Protein AF-A0A969SU33-F1 (afdb_monomer_lite)

Sequence (98 aa):
MISQICVLIFGYARVGKDYKLCDEIRNYLDTHLVFVFDAPHGQEVYYLTDSYFKWKSKIEQLRGLIFTNRKFVEYRIKEDIRISAIFEGWLVTTKNSK

Secondary structure (DSSP, 8-state):
-HHHHHHHHHHHHHHTT-HHHHHHHHHHHHHTTEEEEEETTEEEEEE--GGGGTTHHHHHHHHT----HHHHHHHHHHHHHHHHHHHHHHHHHHHHT-

Structure (mmCIF, N/CA/C/O backbone):
data_AF-A0A969SU33-F1
#
_entry.id   AF-A0A969SU33-F1
#
loop_
_atom_site.group_PDB
_atom_site.id
_atom_site.type_symbol
_atom_site.label_atom_id
_atom_site.label_alt_id
_atom_site.label_comp_id
_atom_site.label_asym_id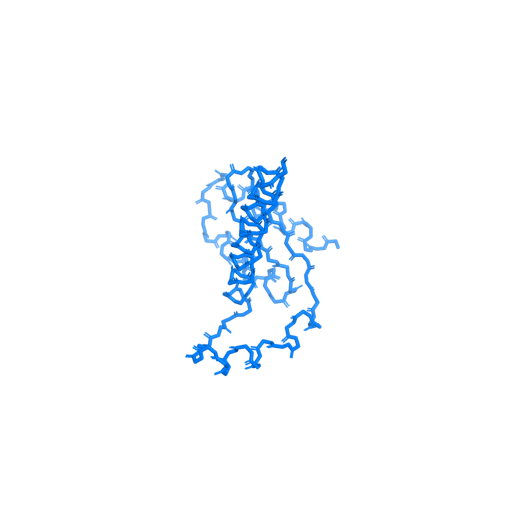
_atom_site.label_entity_id
_atom_site.label_seq_id
_atom_site.pdbx_PDB_ins_code
_atom_site.Cartn_x
_atom_site.Cartn_y
_atom_site.Cartn_z
_atom_site.occupancy
_atom_site.B_iso_or_equiv
_atom_site.auth_seq_id
_atom_site.auth_comp_id
_atom_site.auth_asym_id
_atom_site.auth_atom_id
_atom_site.pdbx_PDB_model_num
ATOM 1 N N . MET A 1 1 ? 10.279 -15.211 -3.943 1.00 63.59 1 MET A N 1
ATOM 2 C CA . MET A 1 1 ? 11.592 -14.867 -4.538 1.00 63.59 1 MET A CA 1
ATOM 3 C C . MET A 1 1 ? 11.484 -13.777 -5.601 1.00 63.59 1 MET A C 1
ATOM 5 O O . MET A 1 1 ? 12.149 -12.767 -5.441 1.00 63.59 1 MET A O 1
ATOM 9 N N . ILE A 1 2 ? 10.625 -13.902 -6.625 1.00 76.56 2 ILE A N 1
ATOM 10 C CA . ILE A 1 2 ? 10.535 -12.903 -7.715 1.00 76.56 2 ILE A CA 1
ATOM 11 C C . ILE A 1 2 ? 10.155 -11.499 -7.205 1.00 76.56 2 ILE A C 1
ATOM 13 O O . ILE A 1 2 ? 10.841 -10.535 -7.521 1.00 76.56 2 ILE A O 1
ATOM 17 N N . SER A 1 3 ? 9.146 -11.373 -6.336 1.00 80.12 3 SER A N 1
ATOM 18 C CA . SER A 1 3 ? 8.711 -10.059 -5.829 1.00 80.12 3 SER A CA 1
ATOM 19 C C . SER A 1 3 ? 9.791 -9.319 -5.027 1.00 80.12 3 SER A C 1
ATOM 21 O O . SER A 1 3 ? 9.870 -8.100 -5.098 1.00 80.12 3 SER A O 1
ATOM 23 N N . GLN A 1 4 ? 10.664 -10.039 -4.315 1.00 81.62 4 GLN A N 1
ATOM 24 C CA . GLN A 1 4 ? 11.790 -9.437 -3.583 1.00 81.62 4 GLN A CA 1
ATOM 25 C C . GLN A 1 4 ? 12.856 -8.883 -4.537 1.00 81.62 4 GLN A C 1
ATOM 27 O O . GLN A 1 4 ? 13.385 -7.800 -4.305 1.00 81.62 4 GLN A O 1
ATOM 32 N N . ILE A 1 5 ? 13.133 -9.593 -5.636 1.00 83.12 5 ILE A N 1
ATOM 33 C CA . ILE A 1 5 ? 14.040 -9.117 -6.688 1.00 83.12 5 ILE A CA 1
ATOM 34 C C . ILE A 1 5 ? 13.456 -7.864 -7.350 1.00 83.12 5 ILE A C 1
ATOM 36 O O . ILE A 1 5 ? 14.163 -6.880 -7.531 1.00 83.12 5 ILE A O 1
ATOM 40 N N . CYS A 1 6 ? 12.155 -7.855 -7.648 1.00 83.88 6 CYS A N 1
ATOM 41 C CA . CYS A 1 6 ? 11.476 -6.690 -8.214 1.00 83.88 6 CYS A CA 1
ATOM 42 C C . CYS A 1 6 ? 11.549 -5.461 -7.294 1.00 83.88 6 CYS A C 1
ATOM 44 O O . CYS A 1 6 ? 11.827 -4.368 -7.775 1.00 83.88 6 CYS A O 1
ATOM 46 N N . VAL A 1 7 ? 11.366 -5.626 -5.980 1.00 84.94 7 VAL A N 1
ATOM 47 C CA . VAL A 1 7 ? 11.535 -4.536 -4.999 1.00 84.94 7 VAL A CA 1
ATOM 48 C C . VAL A 1 7 ? 12.961 -3.976 -5.028 1.00 84.94 7 VAL A C 1
ATOM 50 O O . VAL A 1 7 ? 13.154 -2.763 -5.026 1.00 84.94 7 VAL A O 1
ATOM 53 N N . LEU A 1 8 ? 13.966 -4.847 -5.110 1.00 85.94 8 LEU A N 1
ATOM 54 C CA . LEU A 1 8 ? 15.370 -4.443 -5.179 1.00 85.94 8 LEU A CA 1
ATOM 55 C C . LEU A 1 8 ? 15.679 -3.676 -6.479 1.00 85.94 8 LEU A C 1
ATOM 57 O O . LEU A 1 8 ? 16.285 -2.606 -6.437 1.00 85.94 8 LEU A O 1
ATOM 61 N N . ILE A 1 9 ? 15.201 -4.167 -7.627 1.00 86.12 9 ILE A N 1
ATOM 62 C CA . ILE A 1 9 ? 15.347 -3.483 -8.924 1.00 86.12 9 ILE A CA 1
ATOM 63 C C . ILE A 1 9 ? 14.603 -2.140 -8.919 1.00 86.12 9 ILE A C 1
ATOM 65 O O . ILE A 1 9 ? 15.128 -1.161 -9.443 1.00 86.12 9 ILE A O 1
ATOM 69 N N . PHE A 1 10 ? 13.428 -2.055 -8.287 1.00 85.69 10 PHE A N 1
ATOM 70 C CA . PHE A 1 10 ? 12.690 -0.799 -8.129 1.00 85.69 10 PHE A CA 1
ATOM 71 C C . PHE A 1 10 ? 13.519 0.260 -7.391 1.00 85.69 10 PHE A C 1
ATOM 73 O O . PHE A 1 10 ? 13.569 1.412 -7.824 1.00 85.69 10 PHE A O 1
ATOM 80 N N . GLY A 1 11 ? 14.216 -0.131 -6.320 1.00 84.44 11 GLY A N 1
ATOM 81 C CA . GLY A 1 11 ? 15.136 0.748 -5.596 1.00 84.44 11 GLY A CA 1
ATOM 82 C C . GLY A 1 11 ? 16.256 1.289 -6.492 1.00 84.44 11 GLY A C 1
ATOM 83 O O . GLY A 1 11 ? 16.480 2.500 -6.543 1.00 84.44 11 GLY A O 1
ATOM 84 N N . TYR A 1 12 ? 16.909 0.421 -7.272 1.00 88.81 12 TYR A N 1
ATOM 85 C CA . TYR A 1 12 ? 17.951 0.843 -8.217 1.00 88.81 12 TYR A CA 1
ATOM 86 C C . TYR A 1 12 ? 17.417 1.740 -9.338 1.00 88.81 12 TYR A C 1
ATOM 88 O O . TYR A 1 12 ? 18.031 2.762 -9.647 1.00 88.81 12 TYR A O 1
ATOM 96 N N . ALA A 1 13 ? 16.259 1.406 -9.912 1.00 86.50 13 ALA A N 1
ATOM 97 C CA . ALA A 1 13 ? 15.609 2.203 -10.949 1.00 86.50 13 ALA A CA 1
ATOM 98 C C . ALA A 1 13 ? 15.245 3.605 -10.436 1.00 86.50 13 ALA A C 1
ATOM 100 O O . ALA A 1 13 ? 15.443 4.597 -11.139 1.00 86.50 13 ALA A O 1
ATOM 101 N N . ARG A 1 14 ? 14.792 3.716 -9.178 1.00 85.62 14 ARG A N 1
ATOM 102 C CA . ARG A 1 14 ? 14.511 5.005 -8.533 1.00 85.62 14 ARG A CA 1
ATOM 103 C C . ARG A 1 14 ? 15.760 5.865 -8.386 1.00 85.62 14 ARG A C 1
ATOM 105 O O . ARG A 1 14 ? 15.711 7.042 -8.741 1.00 85.62 14 ARG A O 1
ATOM 112 N N . VAL A 1 15 ? 16.865 5.290 -7.909 1.00 87.44 15 VAL A N 1
ATOM 113 C CA . VAL A 1 15 ? 18.157 5.994 -7.795 1.00 87.44 15 VAL A CA 1
ATOM 114 C C . VAL A 1 15 ? 18.660 6.433 -9.172 1.00 87.44 15 VAL A C 1
ATOM 116 O O . VAL A 1 15 ? 19.097 7.571 -9.336 1.00 87.44 15 VAL A O 1
ATOM 119 N N . GLY A 1 16 ? 18.521 5.567 -10.178 1.00 89.19 16 GLY A N 1
ATOM 120 C CA . GLY A 1 16 ? 18.845 5.858 -11.575 1.00 89.19 16 GLY A CA 1
ATOM 121 C C . GLY A 1 16 ? 17.875 6.816 -12.278 1.00 89.19 16 GLY A C 1
ATOM 122 O O . GLY A 1 16 ? 18.106 7.152 -13.436 1.00 89.19 16 GLY A O 1
ATOM 123 N N . LYS A 1 17 ? 16.810 7.272 -11.599 1.00 90.50 17 LYS A N 1
ATOM 124 C CA . LYS A 1 17 ? 15.731 8.119 -12.144 1.00 90.50 17 LYS A CA 1
ATOM 125 C C . LYS A 1 17 ? 15.021 7.525 -13.368 1.00 90.50 17 LYS A C 1
ATOM 127 O O . LYS A 1 17 ? 14.400 8.257 -14.136 1.00 90.50 17 LYS A O 1
ATOM 132 N N . ASP A 1 18 ? 15.050 6.204 -13.522 1.00 92.50 18 ASP A N 1
ATOM 133 C CA . ASP A 1 18 ? 14.280 5.506 -14.549 1.00 92.50 18 ASP A CA 1
ATOM 134 C C . ASP A 1 18 ? 12.837 5.320 -14.070 1.00 92.50 18 ASP A C 1
ATOM 136 O O . ASP A 1 18 ? 12.430 4.277 -13.552 1.00 92.50 18 ASP A O 1
ATOM 140 N N . TYR A 1 19 ? 12.053 6.390 -14.189 1.00 89.81 19 TYR A N 1
ATOM 141 C CA . TYR A 1 19 ? 10.672 6.403 -13.718 1.00 89.81 19 TYR A CA 1
ATOM 142 C C . TYR A 1 19 ? 9.766 5.458 -14.506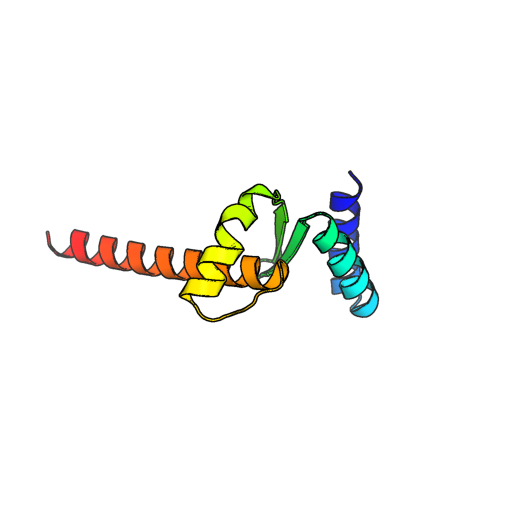 1.00 89.81 19 TYR A C 1
ATOM 144 O O . TYR A 1 19 ? 8.813 4.931 -13.935 1.00 89.81 19 TYR A O 1
ATOM 152 N N . LYS A 1 20 ? 10.087 5.186 -15.775 1.00 93.75 20 LYS A N 1
ATOM 153 C CA . LYS A 1 20 ? 9.310 4.259 -16.596 1.00 93.75 20 LYS A CA 1
ATOM 154 C C . LYS A 1 20 ? 9.455 2.833 -16.072 1.00 93.75 20 LYS A C 1
ATOM 156 O O . LYS A 1 20 ? 8.448 2.184 -15.801 1.00 93.75 20 LYS A O 1
ATOM 161 N N . LEU A 1 21 ? 10.691 2.386 -15.842 1.00 91.25 21 LEU A N 1
ATOM 162 C CA . LEU A 1 21 ? 10.951 1.074 -15.251 1.00 91.25 21 LEU A CA 1
ATOM 163 C C . LEU A 1 21 ? 10.355 0.967 -13.840 1.00 91.25 21 LEU A C 1
ATOM 165 O O . LEU A 1 21 ? 9.798 -0.067 -13.472 1.00 91.25 21 LEU A O 1
ATOM 169 N N . CYS A 1 22 ? 10.409 2.050 -13.058 1.00 89.12 22 CYS A N 1
ATOM 170 C CA . CYS A 1 22 ? 9.751 2.093 -11.753 1.00 89.12 22 CYS A CA 1
ATOM 171 C C . CYS A 1 22 ? 8.246 1.827 -11.865 1.00 89.12 22 CYS A C 1
ATOM 173 O O . CYS A 1 22 ? 7.701 1.059 -11.076 1.00 89.12 22 CYS A O 1
ATOM 175 N N . ASP A 1 23 ? 7.566 2.461 -12.817 1.00 90.62 23 ASP A N 1
ATOM 176 C CA . ASP A 1 23 ? 6.124 2.308 -12.997 1.00 90.62 23 ASP A CA 1
ATOM 177 C C . ASP A 1 23 ? 5.757 0.902 -13.491 1.00 90.62 23 ASP A C 1
ATOM 179 O O . ASP A 1 23 ? 4.808 0.306 -12.982 1.00 90.62 23 ASP A O 1
ATOM 183 N N . GLU A 1 24 ? 6.545 0.328 -14.403 1.00 93.56 24 GLU A N 1
ATOM 184 C CA . GLU A 1 24 ? 6.371 -1.051 -14.877 1.00 93.56 24 GLU A CA 1
ATOM 185 C C . GLU A 1 24 ? 6.513 -2.068 -13.736 1.00 93.56 24 GLU A C 1
ATOM 187 O O . GLU A 1 24 ? 5.635 -2.912 -13.534 1.00 93.56 24 GLU A O 1
ATOM 192 N N . ILE A 1 25 ? 7.571 -1.943 -12.929 1.00 92.12 25 ILE A N 1
ATOM 193 C CA . ILE A 1 25 ? 7.784 -2.811 -11.767 1.00 92.12 25 ILE A CA 1
ATOM 194 C C . ILE A 1 25 ? 6.673 -2.614 -10.735 1.00 92.12 25 ILE A C 1
ATOM 196 O O . ILE A 1 25 ? 6.186 -3.590 -10.167 1.00 92.12 25 ILE A O 1
ATOM 200 N N . ARG A 1 26 ? 6.236 -1.372 -10.497 1.00 90.69 26 ARG A N 1
ATOM 201 C CA . ARG A 1 26 ? 5.157 -1.087 -9.544 1.00 90.69 26 ARG A CA 1
ATOM 202 C C . ARG A 1 26 ? 3.854 -1.751 -9.977 1.00 90.69 26 ARG A C 1
ATOM 204 O O . ARG A 1 26 ? 3.222 -2.404 -9.157 1.00 90.69 26 ARG A O 1
ATOM 211 N N . ASN A 1 27 ? 3.499 -1.660 -11.256 1.00 93.12 27 ASN A N 1
ATOM 212 C CA . ASN A 1 27 ? 2.313 -2.324 -11.794 1.00 93.12 27 ASN A CA 1
ATOM 213 C C . ASN A 1 27 ? 2.405 -3.852 -11.665 1.00 93.12 27 ASN A C 1
ATOM 215 O O . ASN A 1 27 ? 1.419 -4.491 -11.312 1.00 93.12 27 ASN A O 1
ATOM 219 N N . TYR A 1 28 ? 3.584 -4.441 -11.895 1.00 94.00 28 TYR A N 1
ATOM 220 C CA . TYR A 1 28 ? 3.799 -5.872 -11.669 1.00 94.00 28 TYR A CA 1
ATOM 221 C C . TYR A 1 28 ? 3.652 -6.260 -10.190 1.00 94.00 28 TYR A C 1
ATOM 223 O O . TYR A 1 28 ? 3.023 -7.264 -9.868 1.00 94.00 28 TYR A O 1
ATOM 231 N N . LEU A 1 29 ? 4.213 -5.477 -9.270 1.00 93.06 29 LEU A N 1
ATOM 232 C CA . LEU A 1 29 ? 4.108 -5.751 -7.836 1.00 93.06 29 LEU A CA 1
ATOM 233 C C . LEU A 1 29 ? 2.652 -5.655 -7.347 1.00 93.06 29 LEU A C 1
ATOM 235 O O . LEU A 1 29 ? 2.215 -6.490 -6.553 1.00 93.06 29 LEU A O 1
ATOM 239 N N . ASP A 1 30 ? 1.875 -4.724 -7.900 1.00 93.38 30 ASP A N 1
ATOM 240 C CA . ASP A 1 30 ? 0.464 -4.517 -7.558 1.00 93.38 30 ASP A CA 1
ATOM 241 C C . ASP A 1 30 ? -0.418 -5.717 -7.859 1.00 93.38 30 ASP A C 1
ATOM 243 O O . ASP A 1 30 ? -1.295 -6.054 -7.060 1.00 93.38 30 ASP A O 1
ATOM 247 N N . THR A 1 31 ? -0.186 -6.373 -8.998 1.00 93.31 31 THR A N 1
ATOM 248 C CA . THR A 1 31 ? -0.924 -7.588 -9.368 1.00 93.31 31 THR A CA 1
ATOM 249 C C . THR A 1 31 ? -0.596 -8.759 -8.445 1.00 93.31 31 THR A C 1
ATOM 251 O O . THR A 1 31 ? -1.403 -9.673 -8.314 1.00 93.31 31 THR A O 1
ATOM 254 N N . HIS A 1 32 ? 0.543 -8.701 -7.749 1.00 93.94 32 HIS A N 1
ATOM 255 C CA . HIS A 1 32 ? 0.992 -9.694 -6.774 1.00 93.94 32 HIS A CA 1
ATOM 256 C C . HIS A 1 32 ? 0.719 -9.274 -5.323 1.00 93.94 32 HIS A C 1
ATOM 258 O O . HIS A 1 32 ? 1.274 -9.872 -4.402 1.00 93.94 32 HIS A O 1
ATOM 264 N N . LEU A 1 33 ? -0.115 -8.248 -5.110 1.00 94.69 33 LEU A N 1
ATOM 265 C CA . LEU A 1 33 ? -0.459 -7.713 -3.788 1.00 94.69 33 LEU A CA 1
ATOM 266 C C . LEU A 1 33 ? 0.757 -7.228 -2.979 1.00 94.69 33 LEU A C 1
ATOM 268 O O . LEU A 1 33 ? 0.734 -7.219 -1.745 1.00 94.69 33 LEU A O 1
ATOM 272 N N . VAL A 1 34 ? 1.812 -6.797 -3.673 1.00 95.12 34 VAL A N 1
ATOM 273 C CA . VAL A 1 34 ? 2.991 -6.171 -3.078 1.00 95.12 34 VAL A CA 1
ATOM 274 C C . VAL A 1 34 ? 2.961 -4.684 -3.398 1.00 95.12 34 VAL A C 1
ATOM 276 O O . VAL A 1 34 ? 2.993 -4.277 -4.555 1.00 95.12 34 VAL A O 1
ATOM 279 N N . PHE A 1 35 ? 2.902 -3.849 -2.368 1.00 94.69 35 PHE A N 1
ATOM 280 C CA . PHE A 1 35 ? 2.755 -2.406 -2.522 1.00 94.69 35 PHE A CA 1
ATOM 281 C C . PHE A 1 35 ? 4.003 -1.707 -2.002 1.00 94.69 35 PHE A C 1
ATOM 283 O O . PHE A 1 35 ? 4.338 -1.836 -0.828 1.00 94.69 35 PHE A O 1
ATOM 290 N N . VAL A 1 36 ? 4.685 -0.969 -2.876 1.00 92.44 36 VAL A N 1
ATOM 291 C CA . VAL A 1 36 ? 5.870 -0.174 -2.522 1.00 92.44 36 VAL A CA 1
ATOM 292 C C . VAL A 1 36 ? 5.494 1.301 -2.483 1.00 92.44 36 VAL A C 1
ATOM 294 O O . VAL A 1 36 ? 4.912 1.812 -3.448 1.00 92.44 36 VAL A O 1
ATOM 297 N N . PHE A 1 37 ? 5.840 1.968 -1.386 1.00 91.19 37 PHE A N 1
ATOM 298 C CA . PHE A 1 37 ? 5.633 3.397 -1.177 1.00 91.19 37 PHE A CA 1
ATOM 299 C C . PHE A 1 37 ? 6.943 4.076 -0.778 1.00 91.19 37 PHE A C 1
ATOM 301 O O . PHE A 1 37 ? 7.766 3.506 -0.064 1.00 91.19 37 PHE A O 1
ATOM 308 N N . ASP A 1 38 ? 7.127 5.306 -1.252 1.00 87.12 38 ASP A N 1
ATOM 309 C CA . ASP A 1 38 ? 8.254 6.144 -0.857 1.00 87.12 38 ASP A CA 1
ATOM 310 C C . ASP A 1 38 ? 7.902 6.840 0.473 1.00 87.12 38 ASP A C 1
ATOM 312 O O . ASP A 1 38 ? 6.882 7.527 0.566 1.00 87.12 38 ASP A O 1
ATOM 316 N N . ALA A 1 39 ? 8.739 6.664 1.494 1.00 84.88 39 ALA A N 1
ATOM 317 C CA . ALA A 1 39 ? 8.608 7.278 2.811 1.00 84.88 39 ALA A CA 1
ATOM 318 C C . ALA A 1 39 ? 9.851 8.133 3.139 1.00 84.88 39 ALA A C 1
ATOM 320 O O . ALA A 1 39 ? 10.916 7.944 2.545 1.00 84.88 39 ALA A O 1
ATOM 321 N N . PRO A 1 40 ? 9.771 9.074 4.102 1.00 81.56 40 PRO A N 1
ATOM 322 C CA . PRO A 1 40 ? 10.900 9.949 4.441 1.00 81.56 40 PRO A CA 1
ATOM 323 C C . PRO A 1 40 ? 12.171 9.209 4.883 1.00 81.56 40 PRO A C 1
ATOM 325 O O . PRO A 1 40 ? 13.269 9.736 4.742 1.00 81.56 40 PRO A O 1
ATOM 328 N N . HIS A 1 41 ? 12.025 8.000 5.426 1.00 82.88 41 HIS A N 1
ATOM 329 C CA . HIS A 1 41 ? 13.121 7.178 5.940 1.00 82.88 41 HIS A CA 1
ATOM 330 C C . HIS A 1 41 ? 13.539 6.049 4.981 1.00 82.88 41 HIS A C 1
ATOM 332 O O . HIS A 1 41 ? 14.380 5.227 5.337 1.00 82.88 41 HIS A O 1
ATOM 338 N N . GLY A 1 42 ? 12.967 5.991 3.775 1.00 83.31 42 GLY A N 1
ATOM 339 C CA . GLY A 1 42 ? 13.280 4.969 2.781 1.00 83.31 42 GLY A CA 1
ATOM 340 C C . GLY A 1 42 ? 12.042 4.429 2.077 1.00 83.31 42 GLY A C 1
ATOM 341 O O . GLY A 1 42 ? 10.996 5.068 2.039 1.00 83.31 42 GLY A O 1
ATOM 342 N N . GLN A 1 43 ? 12.171 3.244 1.487 1.00 85.94 43 GLN A N 1
ATOM 343 C CA . GLN A 1 43 ? 11.052 2.572 0.831 1.00 85.94 43 GLN A CA 1
ATOM 344 C C . GLN A 1 43 ? 10.351 1.630 1.800 1.00 85.94 43 GLN A C 1
ATOM 346 O O . GLN A 1 43 ? 10.979 0.757 2.398 1.00 85.94 43 GLN A O 1
ATOM 351 N N . GLU A 1 44 ? 9.037 1.782 1.905 1.00 90.25 44 GLU A N 1
ATOM 352 C CA . GLU A 1 44 ? 8.179 0.874 2.653 1.00 90.25 44 GLU A CA 1
ATOM 353 C C . GLU A 1 44 ? 7.532 -0.126 1.698 1.00 90.25 44 GLU A C 1
ATOM 355 O O . GLU A 1 44 ? 7.026 0.239 0.632 1.00 90.25 44 GLU A O 1
ATOM 360 N N . VAL A 1 45 ? 7.539 -1.400 2.087 1.00 91.94 45 VAL A N 1
ATOM 361 C CA . VAL A 1 45 ? 7.013 -2.497 1.272 1.00 91.94 45 VAL A CA 1
ATOM 362 C C . VAL A 1 45 ? 5.975 -3.265 2.067 1.00 91.94 45 VAL A C 1
ATOM 364 O O . VAL A 1 45 ? 6.263 -3.814 3.129 1.00 91.94 45 VAL A O 1
ATOM 367 N N . TYR A 1 46 ? 4.771 -3.340 1.516 1.00 92.75 46 TYR A N 1
ATOM 368 C CA . TYR A 1 46 ? 3.627 -3.995 2.127 1.00 92.75 46 TYR A CA 1
ATOM 369 C C . TYR A 1 46 ? 3.291 -5.255 1.340 1.00 92.75 46 TYR A C 1
ATOM 371 O O . TYR A 1 46 ? 2.862 -5.185 0.188 1.00 92.75 46 TYR A O 1
ATOM 379 N N . TYR A 1 47 ? 3.476 -6.409 1.976 1.00 93.88 47 TYR A N 1
ATOM 380 C CA . TYR A 1 47 ? 3.066 -7.705 1.446 1.00 93.88 47 TYR A CA 1
ATOM 381 C C . TYR A 1 47 ? 1.681 -8.030 1.992 1.00 93.88 47 TYR A C 1
ATOM 383 O O . TYR A 1 47 ? 1.527 -8.289 3.186 1.00 93.88 47 TYR A O 1
ATOM 391 N N . LEU A 1 48 ? 0.667 -7.969 1.134 1.00 94.88 48 LEU A N 1
ATOM 392 C CA . LEU A 1 48 ? -0.724 -8.142 1.533 1.00 94.88 48 LEU A CA 1
ATOM 393 C C . LEU A 1 48 ? -1.309 -9.432 0.957 1.00 94.88 48 LEU A C 1
ATOM 395 O O . LEU A 1 48 ? -0.721 -10.098 0.111 1.00 94.88 48 LEU A O 1
ATOM 399 N N . THR A 1 49 ? -2.494 -9.785 1.441 1.00 94.75 49 THR A N 1
ATOM 400 C CA . THR A 1 49 ? -3.281 -10.918 0.943 1.00 94.75 49 THR A CA 1
ATOM 401 C C . THR A 1 49 ? -4.657 -10.432 0.517 1.00 94.75 49 THR A C 1
ATOM 403 O O . THR A 1 49 ? -5.097 -9.368 0.955 1.00 94.75 49 THR A O 1
ATOM 406 N N . ASP A 1 50 ? -5.386 -11.218 -0.275 1.00 93.12 50 ASP A N 1
ATOM 407 C CA . ASP A 1 50 ? -6.748 -10.859 -0.698 1.00 93.12 50 ASP A CA 1
ATOM 408 C C . ASP A 1 50 ? -7.675 -10.580 0.492 1.00 93.12 50 ASP A C 1
ATOM 410 O O . ASP A 1 50 ? -8.528 -9.692 0.449 1.00 93.12 50 ASP A O 1
ATOM 414 N N . SER A 1 51 ? -7.449 -11.279 1.609 1.00 94.12 51 SER A N 1
ATOM 415 C CA . SER A 1 51 ? -8.213 -11.100 2.846 1.00 94.12 51 SER A CA 1
ATOM 416 C C . SER A 1 51 ? -8.114 -9.682 3.425 1.00 94.12 51 SER A C 1
ATOM 418 O O . SER A 1 51 ? -9.046 -9.234 4.097 1.00 94.12 51 SER A O 1
ATOM 420 N N . TYR A 1 52 ? -7.036 -8.949 3.126 1.00 93.94 52 TYR A N 1
ATOM 421 C CA . TYR A 1 52 ? -6.877 -7.543 3.499 1.00 93.94 52 TYR A CA 1
ATOM 422 C C . TYR A 1 52 ? -7.974 -6.667 2.877 1.00 93.94 52 TYR A C 1
ATOM 424 O O . TYR A 1 52 ? -8.477 -5.734 3.502 1.00 93.94 52 TYR A O 1
ATOM 432 N N . PHE A 1 53 ? -8.409 -7.008 1.662 1.00 94.62 53 PHE A N 1
ATOM 433 C CA . PHE A 1 53 ? -9.390 -6.245 0.896 1.00 94.62 53 PHE A CA 1
ATOM 434 C C . PHE A 1 53 ? -10.838 -6.685 1.150 1.00 94.62 53 PHE A C 1
ATOM 436 O O . PHE A 1 53 ? -11.753 -6.111 0.562 1.00 94.62 53 PHE A O 1
ATOM 443 N N . LYS A 1 54 ? -11.087 -7.636 2.064 1.00 94.00 54 LYS A N 1
ATOM 444 C CA . LYS A 1 54 ? -12.433 -8.188 2.325 1.00 94.00 54 LYS A CA 1
ATOM 445 C C . LYS A 1 54 ? -13.497 -7.132 2.642 1.00 94.00 54 LYS A C 1
ATOM 447 O O . LYS A 1 54 ? -14.660 -7.296 2.296 1.00 94.00 54 LYS A O 1
ATOM 452 N N . TRP A 1 55 ? -13.099 -6.043 3.302 1.00 92.00 55 TRP A N 1
ATOM 453 C CA . TRP A 1 55 ? -13.999 -4.955 3.699 1.00 92.00 55 TRP A CA 1
ATOM 454 C C . TRP A 1 55 ? -13.908 -3.730 2.793 1.00 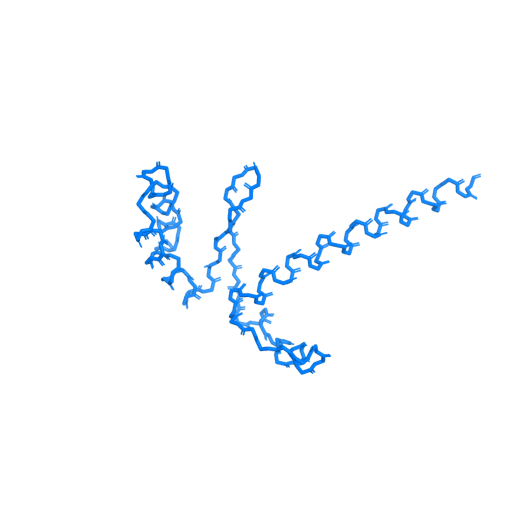92.00 55 TRP A C 1
ATOM 456 O O . TRP A 1 55 ? -14.566 -2.727 3.068 1.00 92.00 55 TRP A O 1
ATOM 466 N N . LYS A 1 56 ? -13.107 -3.793 1.725 1.00 93.50 56 LYS A N 1
ATOM 467 C CA . LYS A 1 56 ? -12.875 -2.666 0.821 1.00 93.50 56 LYS A CA 1
ATOM 468 C C . LYS A 1 56 ? -14.188 -2.139 0.247 1.00 93.50 56 LYS A C 1
ATOM 470 O O . LYS A 1 56 ? -14.474 -0.962 0.419 1.00 93.50 56 LYS A O 1
ATOM 475 N N . SER A 1 57 ? -15.020 -3.016 -0.313 1.00 92.81 57 SER A N 1
ATOM 476 C CA . SER A 1 57 ? -16.313 -2.644 -0.908 1.00 92.81 57 SER A CA 1
ATOM 477 C C . SER A 1 57 ? -17.251 -1.955 0.087 1.00 92.81 57 SER A C 1
ATOM 479 O O . SER A 1 57 ? -17.887 -0.955 -0.230 1.00 92.81 57 SER A O 1
ATOM 481 N N . LYS A 1 58 ? -17.305 -2.446 1.328 1.00 93.50 58 LYS A N 1
ATOM 482 C CA . LYS A 1 58 ? -18.112 -1.834 2.390 1.00 93.50 58 LYS A CA 1
ATOM 483 C C . LYS A 1 58 ? -17.589 -0.445 2.766 1.00 93.50 58 LYS A C 1
ATOM 485 O O . LYS A 1 58 ? -18.376 0.469 2.982 1.00 93.50 58 LYS A O 1
ATOM 490 N N . ILE A 1 59 ? -16.269 -0.276 2.845 1.00 92.06 59 ILE A N 1
ATOM 491 C CA . ILE A 1 59 ? -15.643 1.024 3.128 1.00 92.06 59 ILE A CA 1
ATOM 492 C C . ILE A 1 59 ? -15.897 2.008 1.978 1.00 92.06 59 ILE A C 1
ATOM 494 O O . ILE A 1 59 ? -16.224 3.163 2.236 1.00 92.06 59 ILE A O 1
ATOM 498 N N . GLU A 1 60 ? -15.792 1.549 0.732 1.00 92.94 60 GLU A N 1
ATOM 499 C CA . GLU A 1 60 ? -16.106 2.320 -0.476 1.00 92.94 60 GLU A CA 1
ATOM 500 C C . GLU A 1 60 ? -17.545 2.840 -0.454 1.00 92.94 60 GLU A C 1
ATOM 502 O O . GLU A 1 60 ? -17.769 4.040 -0.611 1.00 92.94 60 GLU A O 1
ATOM 507 N N . GLN A 1 61 ? -18.509 1.969 -0.139 1.00 92.69 61 GLN A N 1
ATOM 508 C CA . GLN A 1 61 ? -19.916 2.345 0.026 1.00 92.69 61 GLN A CA 1
ATOM 509 C C . GLN A 1 61 ? -20.116 3.387 1.133 1.00 92.69 61 GLN A C 1
ATOM 511 O O . GLN A 1 61 ? -20.777 4.397 0.912 1.00 92.69 61 GLN A O 1
ATOM 516 N N . LEU A 1 62 ? -19.523 3.174 2.314 1.00 91.38 62 LEU A N 1
ATOM 517 C CA . LEU A 1 62 ? -19.662 4.090 3.454 1.00 91.38 62 LEU A CA 1
ATOM 518 C C . LEU A 1 62 ? -19.048 5.470 3.195 1.00 91.38 62 LEU A C 1
ATOM 520 O O . LEU A 1 62 ? -19.498 6.460 3.767 1.00 91.38 62 LEU A O 1
ATOM 524 N N . ARG A 1 63 ? -17.997 5.537 2.375 1.00 87.81 63 ARG A N 1
ATOM 525 C CA . ARG A 1 63 ? -17.293 6.784 2.050 1.00 87.81 63 ARG A CA 1
ATOM 526 C C . ARG A 1 63 ? -17.789 7.437 0.760 1.00 87.81 63 ARG A C 1
ATOM 528 O O . ARG A 1 63 ? -17.415 8.578 0.513 1.00 87.81 63 ARG A O 1
ATOM 535 N N . GLY A 1 64 ? -18.583 6.739 -0.054 1.00 90.69 64 GLY A N 1
ATOM 536 C CA . GLY A 1 64 ? -18.974 7.200 -1.388 1.00 90.69 64 GLY A CA 1
ATOM 537 C C . GLY A 1 64 ? -17.783 7.343 -2.344 1.00 90.69 64 GLY A C 1
ATOM 538 O O . GLY A 1 64 ? -17.776 8.239 -3.183 1.00 90.69 64 GLY A O 1
ATOM 539 N N . LEU A 1 65 ? -16.753 6.505 -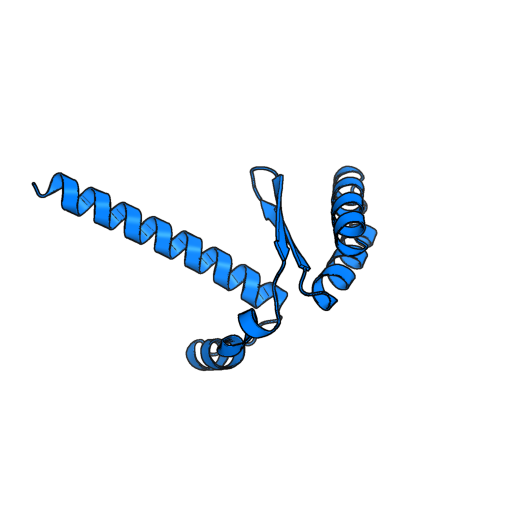2.192 1.00 89.50 65 LEU A N 1
ATOM 540 C CA . LEU A 1 65 ? -15.511 6.552 -2.973 1.00 89.50 65 LEU A CA 1
ATOM 541 C C . LEU A 1 65 ? -15.233 5.190 -3.601 1.00 89.50 65 LEU A C 1
ATOM 543 O O . LEU A 1 65 ? -15.555 4.168 -3.009 1.00 89.50 65 LEU A O 1
ATOM 547 N N . ILE A 1 66 ? -14.583 5.173 -4.765 1.00 91.81 66 ILE A N 1
ATOM 548 C CA . ILE A 1 66 ? -14.097 3.948 -5.413 1.00 91.81 66 ILE A CA 1
ATOM 549 C C . ILE A 1 66 ? -12.572 3.995 -5.424 1.00 91.81 66 ILE A C 1
ATOM 551 O O . ILE A 1 66 ? -11.977 4.962 -5.903 1.00 91.81 66 ILE A O 1
ATOM 555 N N . PHE A 1 67 ? -11.927 2.953 -4.905 1.00 90.12 67 PHE A N 1
ATOM 556 C CA . PHE A 1 67 ? -10.479 2.871 -4.802 1.00 90.12 67 PHE A CA 1
ATOM 557 C C . PHE A 1 67 ? -9.912 1.794 -5.729 1.00 90.12 67 PHE A C 1
ATOM 559 O O . PHE A 1 67 ? -10.385 0.659 -5.800 1.00 90.12 67 PHE A O 1
ATOM 566 N N . THR A 1 68 ? -8.772 2.083 -6.352 1.00 93.38 68 THR A N 1
ATOM 567 C CA . THR A 1 68 ? -7.863 1.006 -6.771 1.00 93.38 68 THR A CA 1
ATOM 568 C C . THR A 1 68 ? -7.269 0.335 -5.527 1.00 93.38 68 THR A C 1
ATOM 570 O O . THR A 1 68 ? -7.253 0.933 -4.450 1.00 93.38 68 THR A O 1
ATOM 573 N N . ASN A 1 69 ? -6.758 -0.898 -5.633 1.00 93.31 69 ASN A N 1
ATOM 574 C CA . ASN A 1 69 ? -6.129 -1.563 -4.478 1.00 93.31 69 ASN A CA 1
ATOM 575 C C . ASN A 1 69 ? -4.996 -0.711 -3.895 1.00 93.31 69 ASN A C 1
ATOM 577 O O . ASN A 1 69 ? -4.947 -0.513 -2.686 1.00 93.31 69 ASN A O 1
ATOM 581 N N . ARG A 1 70 ? -4.187 -0.089 -4.761 1.00 93.88 70 ARG A N 1
ATOM 582 C CA . ARG A 1 70 ? -3.177 0.905 -4.375 1.00 93.88 70 ARG A CA 1
ATOM 583 C C . ARG A 1 70 ? -3.739 2.003 -3.488 1.00 93.88 70 ARG A C 1
ATOM 585 O O . ARG A 1 70 ? -3.237 2.249 -2.396 1.00 93.88 70 ARG A O 1
ATOM 592 N N . LYS A 1 71 ? -4.764 2.690 -3.996 1.00 93.38 71 LYS A N 1
ATOM 593 C CA . LYS A 1 71 ? -5.345 3.854 -3.332 1.00 93.38 71 LYS A CA 1
ATOM 594 C C . LYS A 1 71 ? -6.035 3.466 -2.037 1.00 93.38 71 LYS A C 1
ATOM 596 O O . LYS A 1 71 ? -5.999 4.239 -1.089 1.00 93.38 71 LYS A O 1
ATOM 601 N N . PHE A 1 72 ? -6.590 2.260 -1.975 1.00 95.19 72 PHE A N 1
ATOM 602 C CA . PHE A 1 72 ? -7.133 1.712 -0.745 1.00 95.19 72 PHE A CA 1
ATOM 603 C C . PHE A 1 72 ? -6.042 1.469 0.307 1.00 95.19 72 PHE A C 1
ATOM 605 O O . PHE A 1 72 ? -6.215 1.876 1.450 1.00 95.19 72 PHE A O 1
ATOM 612 N N . VAL A 1 73 ? -4.908 0.867 -0.069 1.00 94.75 73 VAL A N 1
ATOM 613 C CA . VAL A 1 73 ? -3.770 0.665 0.848 1.00 94.75 73 VAL A CA 1
ATOM 614 C C . VAL A 1 73 ? -3.210 2.009 1.321 1.00 94.75 73 VAL A C 1
ATOM 616 O O . VAL A 1 73 ? -3.045 2.212 2.519 1.00 94.75 73 VAL A O 1
ATOM 619 N N . GLU A 1 74 ? -3.014 2.967 0.411 1.00 93.62 74 GLU A N 1
ATOM 620 C CA . GLU A 1 74 ? -2.566 4.326 0.752 1.00 93.62 74 GLU A CA 1
ATOM 621 C C . GLU A 1 74 ? -3.536 5.017 1.730 1.00 93.62 74 GLU A C 1
ATOM 623 O O . GLU A 1 74 ? -3.116 5.639 2.706 1.00 93.62 74 GLU A O 1
ATOM 628 N N . TYR A 1 75 ? -4.844 4.886 1.492 1.00 93.25 75 TYR A N 1
ATOM 629 C CA . TYR A 1 75 ? -5.887 5.395 2.381 1.00 93.25 75 TYR A CA 1
ATOM 630 C C . TYR A 1 75 ? -5.807 4.765 3.778 1.00 93.25 75 TYR A C 1
ATOM 632 O O . TYR A 1 75 ? -5.862 5.480 4.778 1.00 93.25 75 TYR A O 1
ATOM 640 N N . ARG A 1 76 ? -5.645 3.439 3.854 1.00 93.69 76 ARG A N 1
ATOM 641 C CA . ARG A 1 76 ? -5.532 2.702 5.118 1.00 93.69 76 ARG A CA 1
ATOM 642 C C . ARG A 1 76 ? -4.313 3.133 5.928 1.00 93.69 76 ARG A C 1
ATOM 644 O O . ARG A 1 76 ? -4.473 3.424 7.105 1.00 93.69 76 ARG A O 1
ATOM 651 N N . ILE A 1 77 ? -3.149 3.259 5.290 1.00 92.25 77 ILE A N 1
ATOM 652 C CA . ILE A 1 77 ? -1.917 3.727 5.945 1.00 92.25 77 ILE A CA 1
ATOM 653 C C . ILE A 1 77 ? -2.129 5.119 6.556 1.00 92.25 77 ILE A C 1
ATOM 655 O O . ILE A 1 77 ? -1.805 5.349 7.719 1.00 92.25 77 ILE A O 1
ATOM 659 N N . LYS A 1 78 ? -2.736 6.048 5.805 1.00 91.69 78 LYS A N 1
ATOM 660 C CA . LYS A 1 78 ? -3.024 7.403 6.307 1.00 91.69 78 LYS A CA 1
ATOM 661 C C . LYS A 1 78 ? -3.989 7.397 7.493 1.00 91.69 78 LYS A C 1
ATOM 663 O O . LYS A 1 78 ? -3.783 8.154 8.440 1.00 91.69 78 LYS A O 1
ATOM 668 N N . GLU A 1 79 ? -5.023 6.558 7.457 1.00 91.69 79 GLU A N 1
ATOM 669 C CA . GLU A 1 79 ? -5.948 6.412 8.585 1.00 91.69 79 GLU A CA 1
ATOM 670 C C . GLU A 1 79 ? -5.258 5.827 9.820 1.00 91.69 79 GLU A C 1
ATOM 672 O O . GLU A 1 79 ? -5.470 6.340 10.916 1.00 91.69 79 GLU A O 1
ATOM 677 N N . ASP A 1 80 ? -4.405 4.817 9.658 1.00 90.56 80 ASP A N 1
ATOM 678 C CA . ASP A 1 80 ? -3.687 4.194 10.773 1.00 90.56 80 ASP A CA 1
ATOM 679 C C . ASP A 1 80 ? -2.716 5.197 11.436 1.00 90.56 80 ASP A C 1
ATOM 681 O O . ASP A 1 80 ? -2.678 5.304 12.667 1.00 90.56 80 ASP A O 1
ATOM 685 N N . ILE A 1 81 ? -2.016 6.023 10.644 1.00 89.88 81 ILE A N 1
ATOM 686 C CA . ILE A 1 81 ? -1.183 7.133 11.149 1.00 89.88 81 ILE A CA 1
ATOM 687 C C . ILE A 1 81 ? -2.040 8.141 11.925 1.00 89.88 81 ILE A C 1
ATOM 689 O O . ILE A 1 81 ? -1.691 8.538 13.040 1.00 89.88 81 ILE A O 1
ATOM 693 N N . ARG A 1 82 ? -3.184 8.545 11.360 1.00 92.62 82 ARG A N 1
ATOM 694 C CA . ARG A 1 82 ? -4.093 9.515 11.987 1.00 92.62 82 ARG A CA 1
ATOM 695 C C . ARG A 1 82 ? -4.638 8.997 13.319 1.00 92.62 82 ARG A C 1
ATOM 697 O O . ARG A 1 82 ? -4.659 9.741 14.296 1.00 92.62 82 ARG A O 1
ATOM 704 N N . ILE A 1 83 ? -5.076 7.740 13.364 1.00 92.94 83 ILE A N 1
ATOM 705 C CA . ILE A 1 83 ? -5.593 7.098 14.580 1.00 92.94 83 ILE A CA 1
ATOM 706 C C . ILE A 1 83 ? -4.497 7.009 15.643 1.00 92.94 83 ILE A C 1
ATOM 708 O O . ILE A 1 83 ? -4.758 7.333 16.800 1.00 92.94 83 ILE A O 1
ATOM 712 N N . SER A 1 84 ? -3.274 6.643 15.253 1.00 91.75 84 SER A N 1
ATOM 713 C CA . SER A 1 84 ? -2.135 6.570 16.176 1.00 91.75 84 SER A CA 1
ATOM 714 C C . SER A 1 84 ? -1.849 7.929 16.820 1.00 91.75 84 SER A C 1
ATOM 716 O O . SER A 1 84 ? -1.723 8.018 18.037 1.00 91.75 84 SER A O 1
ATOM 718 N N . ALA A 1 85 ? -1.852 9.011 16.035 1.00 92.19 85 ALA A N 1
ATOM 719 C CA . ALA A 1 85 ? -1.660 10.363 16.562 1.00 92.19 85 ALA A CA 1
ATOM 720 C C . ALA A 1 85 ? -2.771 10.790 17.541 1.00 92.19 85 ALA A C 1
ATOM 722 O O . ALA A 1 85 ? -2.493 11.406 18.570 1.00 92.19 85 ALA A O 1
ATOM 723 N N . ILE A 1 86 ? -4.031 10.444 17.248 1.00 93.56 86 ILE A N 1
ATOM 724 C CA . ILE A 1 86 ? -5.168 10.720 18.143 1.00 93.56 86 ILE A CA 1
ATOM 725 C C . ILE A 1 86 ? -5.012 9.960 19.464 1.00 93.56 86 ILE A C 1
ATOM 727 O O . ILE A 1 86 ? -5.244 10.527 20.533 1.00 93.56 86 ILE A O 1
ATOM 731 N N . PHE A 1 87 ? -4.620 8.688 19.392 1.00 93.25 87 PHE A N 1
ATOM 732 C CA . PHE A 1 87 ? -4.429 7.849 20.567 1.00 93.25 87 PHE A CA 1
ATOM 733 C C . PHE A 1 87 ? -3.304 8.372 21.469 1.00 93.25 87 PHE A C 1
ATOM 735 O O . PHE A 1 87 ? -3.505 8.500 22.676 1.00 93.25 87 PHE A O 1
ATOM 742 N N . GLU A 1 88 ? -2.163 8.758 20.893 1.00 91.69 88 GLU A N 1
ATOM 743 C CA . GLU A 1 88 ? -1.065 9.389 21.638 1.00 91.69 88 GLU A CA 1
ATOM 744 C C . GLU A 1 88 ? -1.503 10.696 22.311 1.00 91.69 88 GLU A C 1
ATOM 746 O O . GLU A 1 88 ? -1.232 10.914 23.493 1.00 91.69 88 GLU A O 1
ATOM 751 N N . GLY A 1 89 ? -2.263 11.542 21.607 1.00 91.44 89 GLY A N 1
ATOM 752 C CA . GLY A 1 89 ? -2.833 12.756 22.194 1.00 91.44 89 GLY A CA 1
ATOM 753 C C . GLY A 1 89 ? -3.707 12.461 23.418 1.00 91.44 89 GLY A C 1
ATOM 754 O O . GLY A 1 89 ? -3.546 13.088 24.466 1.00 91.44 89 GLY A O 1
ATOM 755 N N . TRP A 1 90 ? -4.580 11.455 23.322 1.00 92.31 90 TRP A N 1
ATOM 756 C CA . TRP A 1 90 ? -5.423 11.016 24.437 1.00 92.31 90 TRP A CA 1
ATOM 757 C C . TRP A 1 90 ? -4.607 10.477 25.625 1.00 92.31 90 TRP A C 1
ATOM 759 O O . TRP A 1 90 ? -4.906 10.797 26.782 1.00 92.31 90 TRP A O 1
ATOM 769 N N . LEU A 1 91 ? -3.547 9.703 25.366 1.00 91.12 91 LEU A N 1
ATOM 770 C CA . LEU A 1 91 ? -2.641 9.206 26.406 1.00 91.12 91 LEU A CA 1
ATOM 771 C C . LEU A 1 91 ? -1.946 10.344 27.163 1.00 91.12 91 LEU A C 1
ATOM 773 O O . LEU A 1 91 ? -1.802 10.278 28.385 1.00 91.12 91 LEU A O 1
ATOM 777 N N . VAL A 1 92 ? -1.526 11.399 26.462 1.00 91.31 92 VAL A N 1
ATOM 778 C CA . VAL A 1 92 ? -0.904 12.573 27.090 1.00 91.31 92 VAL A CA 1
ATOM 779 C C . VAL A 1 92 ? -1.909 13.315 27.974 1.00 91.31 92 VAL A C 1
ATOM 781 O O . VAL A 1 92 ? -1.603 13.618 29.128 1.00 91.31 92 VAL A O 1
ATOM 784 N N . THR A 1 93 ? -3.128 13.564 27.481 1.00 89.44 93 THR A N 1
ATOM 785 C CA . THR A 1 93 ? -4.171 14.254 28.259 1.00 89.44 93 THR A CA 1
ATOM 786 C C . THR A 1 93 ? -4.548 13.483 29.524 1.00 89.4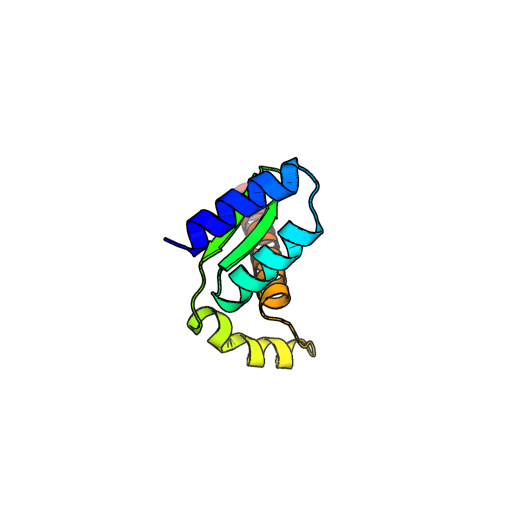4 93 THR A C 1
ATOM 788 O O . THR A 1 93 ? -4.680 14.074 30.593 1.00 89.44 93 THR A O 1
ATOM 791 N N . THR A 1 94 ? -4.683 12.160 29.435 1.00 87.75 94 THR A N 1
ATOM 792 C CA . THR A 1 94 ? -5.056 11.319 30.584 1.00 87.75 94 THR A CA 1
ATOM 793 C C . THR A 1 94 ? -3.947 11.194 31.628 1.00 87.75 94 THR A C 1
ATOM 795 O O . THR A 1 94 ? -4.251 11.130 32.818 1.00 87.75 94 THR A O 1
ATOM 798 N N . LYS A 1 95 ? -2.670 11.205 31.222 1.00 81.44 95 LYS A N 1
ATOM 799 C CA . LYS A 1 95 ? -1.530 11.237 32.154 1.00 81.44 95 LYS A CA 1
ATOM 800 C C . LYS A 1 95 ? -1.415 12.566 32.902 1.00 81.44 95 LYS A C 1
ATOM 802 O O . LYS A 1 95 ? -1.156 12.539 34.095 1.00 81.44 95 LYS A O 1
ATOM 807 N N . ASN A 1 96 ? -1.646 13.691 32.224 1.00 77.25 96 ASN A N 1
ATOM 808 C CA . ASN A 1 96 ? -1.560 15.033 32.820 1.00 77.25 96 ASN A CA 1
ATOM 809 C C . ASN A 1 96 ? -2.80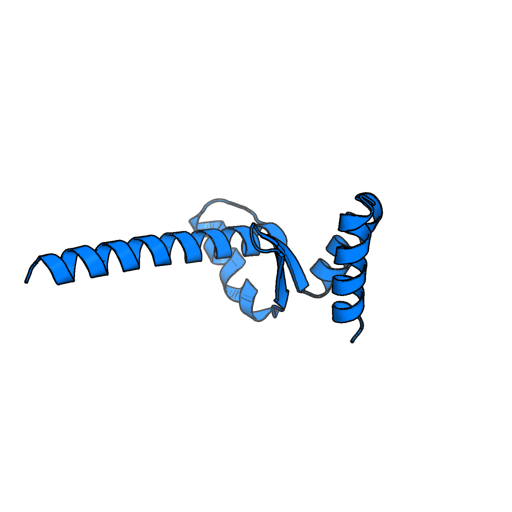8 15.431 33.631 1.00 77.25 96 ASN A C 1
ATOM 811 O O . ASN A 1 96 ? -2.819 16.471 34.278 1.00 77.25 96 ASN A O 1
ATOM 815 N N . SER A 1 97 ? -3.874 14.630 33.561 1.00 72.19 97 SER A N 1
ATOM 816 C CA . SER A 1 97 ? -5.099 14.786 34.354 1.00 72.19 97 SER A CA 1
ATOM 817 C C . SER A 1 97 ? -4.996 14.153 35.754 1.00 72.19 97 SER A C 1
ATOM 819 O O . SER A 1 97 ? -5.973 14.208 36.506 1.00 72.19 97 SER A O 1
ATOM 821 N N . LYS A 1 98 ? -3.868 13.515 36.083 1.00 55.53 98 LYS A N 1
ATOM 822 C CA . LYS A 1 98 ? -3.535 13.002 37.418 1.00 55.53 98 LYS A CA 1
ATOM 823 C C . LYS A 1 98 ? -2.507 13.908 38.076 1.00 55.53 98 LYS A C 1
ATOM 825 O O . LYS A 1 98 ? -2.606 14.049 39.311 1.00 55.53 98 LYS A O 1
#

Foldseek 3Di:
DVLVVLVVVLQVCVVVVVVVSNVVSQVVCVVQQWHWDQDPVGIDIDRDDVVVCPCVVVVCVVVVHDDDPRRSVVVVVVVVVVVVVVVVVVVVVVVVVD

Radius of gyration: 17.29 Å; chains: 1; bounding box: 39×30×54 Å

pLDDT: mean 89.59, std 6.26, range [55.53, 95.19]